Protein AF-A0A2D6FAZ3-F1 (afdb_monomer)

Radius of gyration: 12.53 Å; Cα contacts (8 Å, |Δi|>4): 30; chains: 1; bounding box: 22×28×29 Å

Solvent-accessible surface area (backbone atoms only — not comparable to full-atom values): 3715 Å² total; per-residue (Å²): 137,84,88,80,87,84,81,59,72,90,87,40,93,83,87,81,90,78,55,67,66,58,51,53,31,16,73,72,70,68,39,96,89,46,86,63,63,58,85,88,38,70,67,25,52,53,51,52,37,58,70,72,69,106

Structure (mmCIF, N/CA/C/O backbone):
data_AF-A0A2D6FAZ3-F1
#
_entry.id   AF-A0A2D6FAZ3-F1
#
loop_
_atom_site.group_PDB
_atom_site.id
_atom_site.type_symbol
_atom_site.label_atom_id
_atom_site.label_alt_id
_atom_site.label_comp_id
_atom_site.label_asym_id
_atom_site.label_entity_id
_atom_site.label_seq_id
_atom_site.pdbx_PDB_ins_code
_atom_site.Cartn_x
_atom_site.Cartn_y
_atom_site.Cartn_z
_atom_site.occupancy
_atom_site.B_iso_or_equiv
_atom_site.auth_seq_id
_atom_site.auth_comp_id
_atom_site.auth_asym_id
_atom_site.auth_atom_id
_atom_site.pdbx_PDB_model_num
ATOM 1 N N . ALA A 1 1 ? -10.871 14.867 -11.375 1.00 64.06 1 ALA A N 1
ATOM 2 C CA . ALA A 1 1 ? -9.680 13.994 -11.359 1.00 64.06 1 ALA A CA 1
ATOM 3 C C . ALA A 1 1 ? -10.040 12.701 -12.082 1.00 64.06 1 ALA A C 1
ATOM 5 O O . ALA A 1 1 ? -11.172 12.261 -11.918 1.00 64.06 1 ALA A O 1
ATOM 6 N N . THR A 1 2 ? -9.150 12.159 -12.917 1.00 87.44 2 THR A N 1
ATOM 7 C CA . THR A 1 2 ? -9.366 10.877 -13.616 1.00 87.44 2 THR A CA 1
ATOM 8 C C . THR A 1 2 ? -8.835 9.720 -12.765 1.00 87.44 2 THR A C 1
ATOM 10 O O . THR A 1 2 ? -7.917 9.919 -11.971 1.00 87.44 2 THR A O 1
ATOM 13 N N . THR A 1 3 ? -9.426 8.536 -12.907 1.00 91.75 3 THR A N 1
ATOM 14 C CA . THR A 1 3 ? -9.002 7.286 -12.249 1.00 91.75 3 THR A CA 1
ATOM 15 C C . THR A 1 3 ? -8.245 6.356 -13.201 1.00 91.75 3 THR A C 1
ATOM 17 O O . THR A 1 3 ? -7.977 5.208 -12.853 1.00 91.75 3 THR A O 1
ATOM 20 N N . GLU A 1 4 ? -7.933 6.827 -14.409 1.00 93.81 4 GLU A N 1
A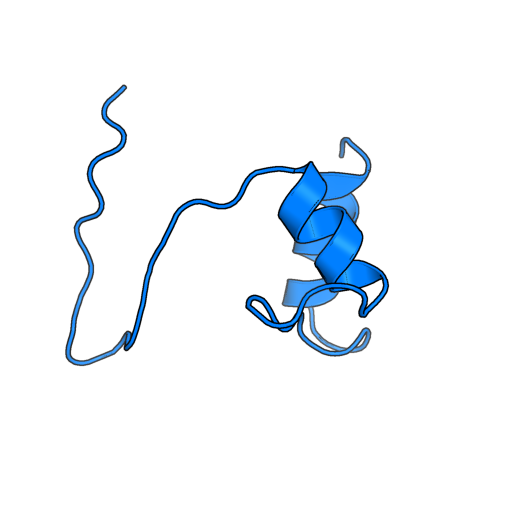TOM 21 C CA . GLU A 1 4 ? -7.177 6.079 -15.413 1.00 93.81 4 GLU A CA 1
ATOM 22 C C . GLU A 1 4 ? -5.755 5.772 -14.926 1.00 93.81 4 GLU A C 1
ATOM 24 O O . GLU A 1 4 ? -5.065 6.638 -14.389 1.00 93.81 4 GLU A O 1
ATOM 29 N N . ILE A 1 5 ? -5.315 4.529 -15.133 1.00 93.44 5 ILE A N 1
ATOM 30 C CA . ILE A 1 5 ? -3.964 4.076 -14.799 1.00 93.44 5 ILE A CA 1
ATOM 31 C C . ILE A 1 5 ? -3.135 4.066 -16.083 1.00 93.44 5 ILE A C 1
ATOM 33 O O . ILE A 1 5 ? -3.439 3.335 -17.024 1.00 93.44 5 ILE A O 1
ATOM 37 N N . ASN A 1 6 ? -2.072 4.865 -16.106 1.00 93.12 6 ASN A N 1
ATOM 38 C CA . ASN A 1 6 ? -1.038 4.832 -17.134 1.00 93.12 6 ASN A CA 1
ATOM 39 C C . ASN A 1 6 ? 0.268 4.403 -16.454 1.00 93.12 6 ASN A C 1
ATOM 41 O O . ASN A 1 6 ? 0.762 5.122 -15.588 1.00 93.12 6 ASN A O 1
ATOM 45 N N . PHE A 1 7 ? 0.766 3.209 -16.778 1.00 93.75 7 PHE A N 1
ATOM 46 C CA . PHE A 1 7 ? 1.943 2.631 -16.132 1.00 93.75 7 PHE A CA 1
ATOM 47 C C . PHE A 1 7 ? 2.902 2.015 -17.153 1.00 93.75 7 PHE A C 1
ATOM 49 O O . PHE A 1 7 ? 2.498 1.635 -18.255 1.00 93.75 7 PHE A O 1
ATOM 56 N N . ASP A 1 8 ? 4.169 1.925 -16.759 1.00 96.19 8 ASP A N 1
ATOM 57 C CA . ASP A 1 8 ? 5.239 1.312 -17.540 1.00 96.19 8 ASP A CA 1
ATOM 58 C C . ASP A 1 8 ? 5.249 -0.211 -17.355 1.00 96.19 8 ASP A C 1
ATOM 60 O O . ASP A 1 8 ? 5.382 -0.704 -16.237 1.00 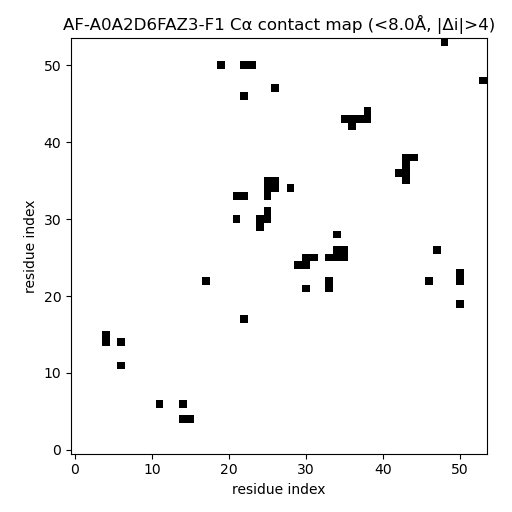96.19 8 ASP A O 1
ATOM 64 N N . LYS A 1 9 ? 5.115 -0.949 -18.459 1.00 94.19 9 LYS A N 1
ATOM 65 C CA . LYS A 1 9 ? 5.053 -2.417 -18.465 1.00 94.19 9 LYS A CA 1
ATOM 66 C C . LYS A 1 9 ? 6.425 -3.089 -18.424 1.00 94.19 9 LYS A C 1
ATOM 68 O O . LYS A 1 9 ? 6.472 -4.297 -18.211 1.00 94.19 9 LYS A O 1
ATOM 73 N N . GLU A 1 10 ? 7.512 -2.359 -18.676 1.00 96.62 10 GLU A N 1
ATOM 74 C CA . GLU A 1 10 ? 8.868 -2.909 -18.556 1.00 96.62 10 GLU A CA 1
ATOM 75 C C . GLU A 1 10 ? 9.293 -2.991 -17.083 1.00 96.62 10 GLU A C 1
ATOM 77 O O . GLU A 1 10 ? 9.899 -3.977 -16.669 1.00 96.62 10 GLU A O 1
ATOM 82 N N . GLU A 1 11 ? 8.902 -1.999 -16.278 1.00 95.62 11 GLU A N 1
ATOM 83 C CA . GLU A 1 11 ? 9.231 -1.915 -14.848 1.00 95.62 11 GLU A CA 1
ATOM 84 C C . GLU A 1 11 ? 8.144 -2.512 -13.933 1.00 95.62 11 GLU A C 1
ATOM 86 O O . GLU A 1 11 ? 8.448 -3.027 -12.854 1.00 95.62 11 GLU A O 1
ATOM 91 N N . MET A 1 12 ? 6.862 -2.443 -14.321 1.00 95.00 12 MET A N 1
ATOM 92 C CA . MET A 1 12 ? 5.733 -2.834 -13.467 1.00 95.00 12 MET A CA 1
ATOM 93 C C . MET A 1 12 ? 4.864 -3.920 -14.114 1.00 95.00 12 MET A C 1
ATOM 95 O O . MET A 1 12 ? 4.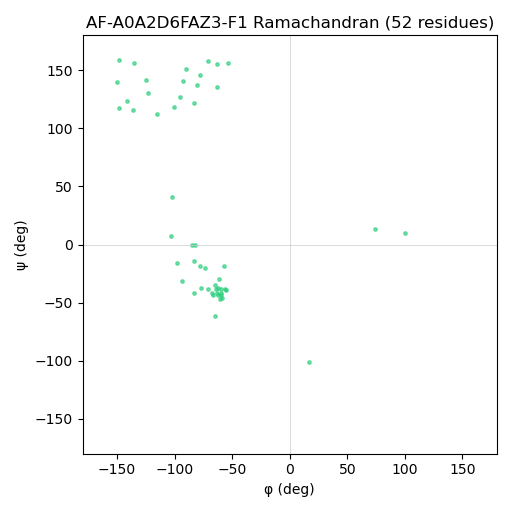401 -3.787 -15.244 1.00 95.00 12 MET A O 1
ATOM 99 N N . ASN A 1 13 ? 4.586 -4.984 -13.353 1.00 92.19 13 ASN A N 1
ATOM 100 C CA . ASN A 1 13 ? 3.790 -6.125 -13.826 1.00 92.19 13 ASN A CA 1
ATOM 101 C C . ASN A 1 13 ? 2.271 -5.897 -13.728 1.00 92.19 13 ASN A C 1
ATOM 103 O O . ASN A 1 13 ? 1.536 -6.286 -14.633 1.00 92.19 13 ASN A O 1
ATOM 107 N N . ASP A 1 14 ? 1.797 -5.298 -12.632 1.00 91.62 14 ASP A N 1
ATOM 108 C CA . ASP A 1 14 ? 0.379 -4.993 -12.409 1.00 91.62 14 ASP A CA 1
ATO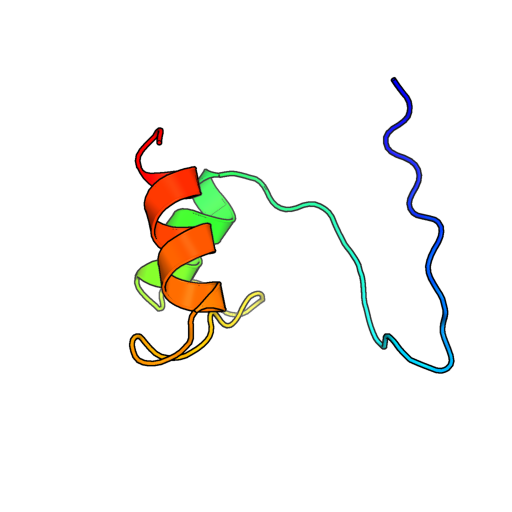M 109 C C . ASP A 1 14 ? 0.232 -3.740 -11.537 1.00 91.62 14 ASP A C 1
ATOM 111 O O . ASP A 1 14 ? 0.989 -3.542 -10.582 1.00 91.62 14 ASP A O 1
ATOM 115 N N . VAL A 1 15 ? -0.738 -2.889 -11.872 1.00 94.00 15 VAL A N 1
ATOM 116 C CA . VAL A 1 15 ? -1.024 -1.632 -11.175 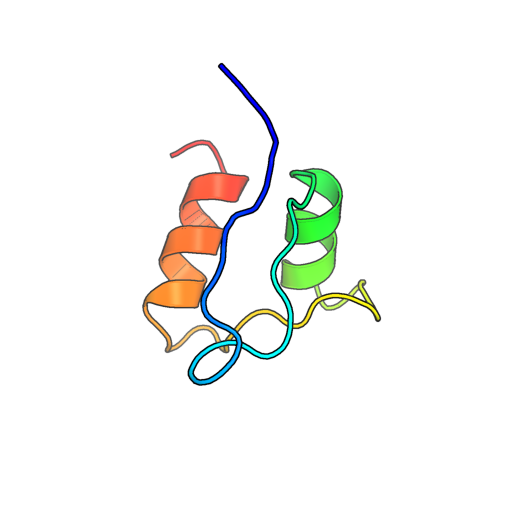1.00 94.00 15 VAL A CA 1
ATOM 117 C C . VAL A 1 15 ? -2.532 -1.437 -11.111 1.00 94.00 15 VAL A C 1
ATOM 119 O O . VAL A 1 15 ? -3.217 -1.377 -12.132 1.00 94.00 15 VAL A O 1
ATOM 122 N N . ARG A 1 16 ? -3.053 -1.282 -9.893 1.00 93.62 16 ARG A N 1
ATOM 123 C CA . ARG A 1 16 ? -4.481 -1.075 -9.640 1.00 93.62 16 ARG A CA 1
ATOM 124 C C . ARG A 1 16 ? -4.717 -0.201 -8.419 1.00 93.62 16 ARG A C 1
ATOM 126 O O . ARG A 1 16 ? -3.882 -0.106 -7.522 1.00 93.62 16 ARG A O 1
ATOM 133 N N . TRP A 1 17 ? -5.902 0.392 -8.377 1.00 94.19 17 TRP A N 1
ATOM 134 C CA . TRP A 1 17 ? -6.422 1.019 -7.170 1.00 94.19 17 TRP A CA 1
ATOM 135 C C . TRP A 1 17 ? -6.963 -0.045 -6.210 1.00 94.19 17 TRP A C 1
ATOM 137 O O . TRP A 1 17 ? -7.530 -1.052 -6.638 1.00 94.19 17 TRP A O 1
ATOM 147 N N . PHE A 1 18 ? -6.805 0.204 -4.911 1.00 93.88 18 PHE A N 1
ATOM 148 C CA . PHE A 1 18 ? -7.362 -0.619 -3.840 1.00 93.88 18 PHE A CA 1
ATOM 149 C C . PHE A 1 18 ? -8.207 0.247 -2.914 1.00 93.88 18 PHE A C 1
ATOM 151 O O . PHE A 1 18 ? -7.854 1.393 -2.616 1.00 93.88 18 PHE A O 1
ATOM 158 N N . SER A 1 19 ? -9.319 -0.307 -2.443 1.00 94.19 19 SER A N 1
ATOM 159 C CA . SER A 1 19 ? -10.091 0.303 -1.369 1.00 94.19 19 SER A CA 1
ATOM 160 C C . SER A 1 19 ? -9.343 0.204 -0.040 1.00 94.19 19 SER A C 1
ATOM 162 O O . SER A 1 19 ? -8.484 -0.653 0.173 1.00 94.19 19 SER A O 1
ATOM 164 N N . ARG A 1 20 ? -9.688 1.090 0.893 1.00 95.12 20 ARG A N 1
ATOM 165 C CA . ARG A 1 20 ? -9.103 1.091 2.237 1.00 95.12 20 ARG A CA 1
ATOM 166 C C . ARG A 1 20 ? -9.362 -0.219 2.986 1.00 95.12 20 ARG A C 1
ATOM 168 O O . ARG A 1 20 ? -8.462 -0.704 3.666 1.00 95.12 20 ARG A O 1
ATOM 175 N N . ASP A 1 21 ? -10.549 -0.794 2.816 1.00 94.81 21 ASP A N 1
ATOM 176 C CA . ASP A 1 21 ? -10.940 -2.049 3.460 1.00 94.81 21 ASP A CA 1
ATOM 177 C C . ASP A 1 21 ? -10.123 -3.233 2.924 1.00 94.81 21 ASP A C 1
ATOM 179 O O . ASP A 1 21 ? -9.632 -4.040 3.711 1.00 94.81 21 ASP A O 1
ATOM 183 N N . GLU A 1 22 ? -9.880 -3.298 1.607 1.00 95.25 22 GLU A N 1
ATOM 184 C CA . GLU A 1 22 ? -9.015 -4.324 1.001 1.00 95.25 22 GLU A CA 1
ATOM 185 C C . GLU A 1 22 ? -7.587 -4.272 1.552 1.00 95.25 22 GLU A C 1
ATOM 187 O O . GLU A 1 22 ? -7.004 -5.315 1.860 1.00 95.25 22 GLU A O 1
ATOM 192 N N . VAL A 1 23 ? -7.027 -3.067 1.690 1.00 95.69 23 VAL A N 1
ATOM 193 C CA . VAL A 1 23 ? -5.669 -2.866 2.216 1.00 95.69 23 VAL A CA 1
ATOM 194 C C . VAL A 1 23 ? -5.610 -3.172 3.715 1.00 95.69 23 VAL A C 1
ATOM 196 O O . VAL A 1 23 ? -4.648 -3.785 4.174 1.00 95.69 23 VAL A O 1
ATOM 199 N N . SER A 1 24 ? -6.644 -2.810 4.482 1.00 95.00 24 SER A N 1
ATOM 200 C CA . SER A 1 24 ? -6.749 -3.161 5.904 1.00 95.00 24 SER A CA 1
ATOM 201 C C . SER A 1 24 ? -6.818 -4.677 6.115 1.00 95.00 24 SER A C 1
ATOM 203 O O . SER A 1 24 ? -6.111 -5.213 6.969 1.00 95.00 24 SER A O 1
ATOM 205 N N . ALA A 1 25 ? -7.599 -5.389 5.297 1.00 95.38 25 ALA A N 1
ATOM 206 C CA . ALA 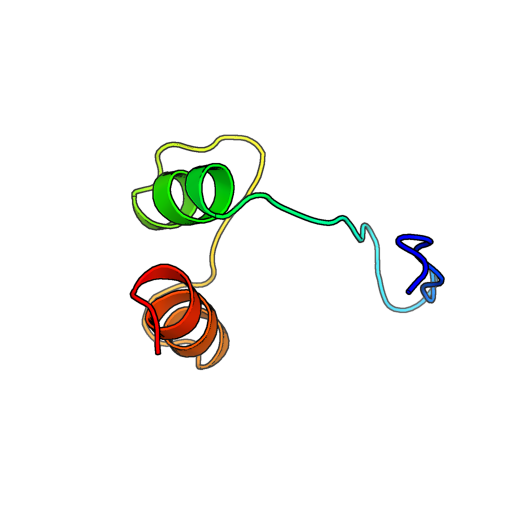A 1 25 ? -7.655 -6.849 5.317 1.00 95.38 25 ALA A CA 1
ATOM 207 C C . ALA A 1 25 ? -6.304 -7.477 4.934 1.00 95.38 25 ALA A C 1
ATOM 209 O O . ALA A 1 25 ? -5.849 -8.412 5.593 1.00 95.38 25 ALA A O 1
ATOM 210 N N . ALA A 1 26 ? -5.620 -6.925 3.926 1.00 95.50 26 ALA A N 1
ATOM 211 C CA . ALA A 1 26 ? -4.301 -7.388 3.495 1.00 95.50 26 ALA A CA 1
ATOM 212 C C . ALA A 1 26 ? -3.219 -7.204 4.573 1.00 95.50 26 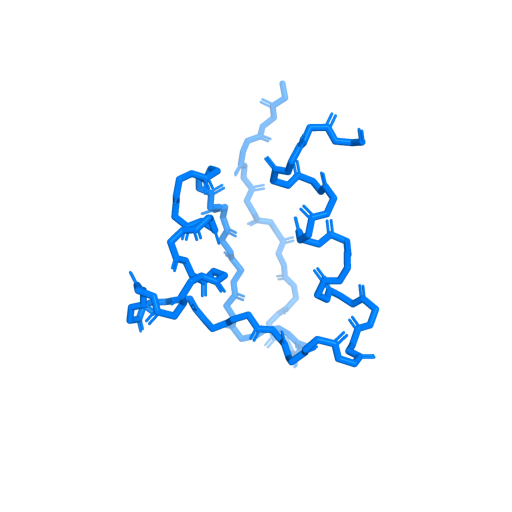ALA A C 1
ATOM 214 O O . ALA A 1 26 ? -2.400 -8.097 4.780 1.00 95.50 26 ALA A O 1
ATOM 215 N N . LEU A 1 27 ? -3.247 -6.096 5.323 1.00 95.00 27 LEU A N 1
ATOM 216 C CA . LEU A 1 27 ? -2.361 -5.876 6.475 1.00 95.00 27 LEU A CA 1
ATOM 217 C C . LEU A 1 27 ? -2.554 -6.915 7.588 1.00 95.00 27 LEU A C 1
ATOM 219 O O . LEU A 1 27 ? -1.607 -7.226 8.306 1.00 95.00 27 LEU A O 1
ATOM 223 N N . GLN A 1 28 ? -3.765 -7.460 7.724 1.00 92.88 28 GLN A N 1
ATOM 224 C CA . GLN A 1 28 ? -4.091 -8.521 8.681 1.00 92.88 28 GLN A CA 1
ATOM 225 C C . GLN A 1 28 ? -3.778 -9.927 8.143 1.00 92.88 28 GLN A C 1
ATOM 227 O O . GLN A 1 28 ? -4.015 -10.908 8.842 1.00 92.88 28 GLN A O 1
ATOM 232 N N . GLY A 1 29 ? -3.270 -10.038 6.910 1.00 90.06 29 GLY A N 1
ATOM 233 C CA . GLY A 1 29 ? -3.043 -11.317 6.232 1.00 90.06 29 GLY A CA 1
ATOM 234 C C . GLY A 1 29 ? -4.325 -11.998 5.743 1.00 90.06 29 GLY A C 1
ATOM 235 O O . GLY A 1 29 ? -4.290 -13.168 5.383 1.00 90.06 29 GLY A O 1
ATOM 236 N N . ASN A 1 30 ? -5.449 -11.278 5.715 1.00 89.12 30 ASN A N 1
ATOM 237 C CA . ASN A 1 30 ? -6.770 -11.790 5.349 1.00 89.12 30 ASN A CA 1
ATOM 238 C C . ASN A 1 30 ? -7.161 -11.375 3.916 1.00 89.12 30 ASN A C 1
ATOM 240 O O . ASN A 1 30 ? -8.293 -10.953 3.678 1.00 89.12 30 ASN A O 1
ATOM 244 N N . ASN A 1 31 ? -6.220 -11.416 2.966 1.00 85.38 31 ASN A N 1
ATOM 245 C CA . ASN A 1 31 ? -6.471 -11.065 1.565 1.00 85.38 31 ASN A CA 1
ATOM 246 C C . ASN A 1 31 ? -5.581 -11.888 0.618 1.00 85.38 31 ASN A C 1
ATOM 248 O O . ASN A 1 31 ? -4.363 -11.739 0.630 1.00 85.38 31 ASN A O 1
ATOM 252 N N . ASP A 1 32 ? -6.198 -12.705 -0.239 1.00 80.31 32 ASP A N 1
ATOM 253 C CA . ASP A 1 32 ? -5.479 -13.559 -1.198 1.00 80.31 32 ASP A CA 1
ATOM 254 C C . ASP A 1 32 ? -4.963 -12.792 -2.431 1.00 80.31 32 ASP A C 1
ATOM 256 O O . ASP A 1 32 ? -4.091 -13.271 -3.153 1.00 80.31 32 ASP A O 1
ATOM 260 N N . ALA A 1 33 ? -5.508 -11.601 -2.696 1.00 82.56 33 ALA A N 1
ATOM 261 C CA . ALA A 1 33 ? -5.225 -10.808 -3.890 1.00 82.56 33 ALA A CA 1
ATOM 262 C C . ALA A 1 33 ? -4.171 -9.710 -3.671 1.00 82.56 33 ALA A C 1
ATOM 264 O O . ALA A 1 33 ? -3.650 -9.170 -4.647 1.00 82.56 33 ALA A O 1
ATOM 265 N N . LEU A 1 34 ? -3.860 -9.354 -2.420 1.00 89.88 34 LEU A N 1
ATOM 266 C CA . LEU A 1 34 ? -2.910 -8.294 -2.087 1.00 89.88 34 LEU A CA 1
ATOM 267 C C . LEU A 1 34 ? -1.986 -8.735 -0.953 1.00 89.88 34 LEU A C 1
ATOM 269 O O . LEU A 1 34 ? -2.413 -8.887 0.186 1.00 89.88 34 LEU A O 1
ATOM 273 N N . ASN A 1 35 ? -0.695 -8.846 -1.263 1.00 91.06 35 ASN A N 1
ATOM 274 C CA . ASN A 1 35 ? 0.347 -9.050 -0.265 1.00 91.06 35 ASN A CA 1
ATOM 275 C C . ASN A 1 35 ? 0.972 -7.710 0.119 1.00 91.06 35 ASN A C 1
ATOM 277 O O . ASN A 1 35 ? 1.446 -6.967 -0.742 1.00 91.06 35 ASN A O 1
ATOM 281 N N . VAL A 1 36 ? 1.016 -7.419 1.418 1.00 95.06 36 VAL A N 1
ATOM 282 C CA . VAL A 1 36 ? 1.701 -6.231 1.941 1.00 95.06 36 VAL A CA 1
ATOM 283 C C . VAL A 1 36 ? 3.144 -6.596 2.316 1.00 95.06 36 VAL A C 1
ATOM 285 O O . VAL A 1 36 ? 3.379 -7.679 2.861 1.00 95.06 36 VAL A O 1
ATOM 288 N N . PRO A 1 37 ? 4.133 -5.717 2.056 1.00 96.31 37 PRO A N 1
ATOM 289 C CA . PRO A 1 37 ? 5.503 -5.922 2.511 1.00 96.31 37 PRO A CA 1
ATOM 290 C C . PRO A 1 37 ? 5.602 -6.168 4.021 1.00 96.31 37 PRO A C 1
ATOM 292 O O . PRO A 1 37 ? 4.754 -5.735 4.801 1.00 96.31 37 PRO A O 1
ATOM 295 N N . GLN A 1 38 ? 6.676 -6.836 4.441 1.00 95.50 38 GLN A N 1
ATOM 296 C CA . GLN A 1 38 ? 6.927 -7.129 5.854 1.00 95.50 38 GLN A CA 1
ATOM 297 C C . GLN A 1 38 ? 7.123 -5.846 6.688 1.00 95.50 38 GLN A C 1
ATOM 299 O O . GLN A 1 38 ? 7.592 -4.847 6.138 1.00 95.50 38 GLN A O 1
ATOM 304 N N . PRO A 1 39 ? 6.869 -5.873 8.015 1.00 96.31 39 PRO A N 1
ATOM 305 C CA . PRO A 1 39 ? 6.928 -4.685 8.877 1.00 96.31 39 PRO A CA 1
ATOM 306 C C . PRO A 1 39 ? 8.258 -3.924 8.900 1.00 96.31 39 PRO A C 1
ATOM 308 O O . PRO A 1 39 ? 8.278 -2.770 9.300 1.00 96.31 39 PRO A O 1
ATOM 311 N N . ILE A 1 40 ? 9.365 -4.543 8.475 1.00 97.00 40 ILE A N 1
ATOM 312 C CA . ILE A 1 40 ? 10.675 -3.882 8.354 1.00 97.00 40 ILE A CA 1
ATOM 313 C C . ILE A 1 40 ? 10.761 -2.917 7.155 1.00 97.00 40 ILE A C 1
ATOM 315 O O . ILE A 1 40 ? 11.639 -2.058 7.105 1.00 97.00 40 ILE A O 1
ATOM 319 N N . ALA A 1 41 ? 9.884 -3.061 6.159 1.00 98.06 41 ALA A N 1
ATOM 320 C CA . ALA A 1 41 ? 9.916 -2.254 4.948 1.00 98.06 41 ALA A CA 1
ATOM 321 C C . ALA A 1 41 ? 9.271 -0.880 5.174 1.00 98.06 41 ALA A C 1
ATOM 323 O O . ALA A 1 41 ? 8.163 -0.783 5.696 1.00 98.06 41 ALA A O 1
ATOM 324 N N . ILE A 1 42 ? 9.894 0.185 4.658 1.00 97.69 42 ILE A N 1
ATOM 325 C CA . ILE A 1 42 ? 9.316 1.544 4.690 1.00 97.69 42 ILE A CA 1
ATOM 326 C C . ILE A 1 42 ? 7.918 1.562 4.053 1.00 97.69 42 ILE A C 1
ATOM 328 O O . ILE A 1 42 ? 7.004 2.189 4.583 1.00 97.69 42 ILE A O 1
ATOM 332 N N . ALA A 1 43 ? 7.725 0.811 2.964 1.00 97.56 43 ALA A N 1
ATOM 333 C CA . ALA A 1 43 ? 6.426 0.671 2.311 1.00 97.56 43 ALA A CA 1
ATOM 334 C C . ALA A 1 43 ? 5.327 0.171 3.267 1.00 97.56 43 ALA A C 1
ATOM 336 O O . ALA A 1 43 ? 4.210 0.680 3.217 1.00 97.56 43 ALA A O 1
ATOM 337 N N . HIS A 1 44 ? 5.642 -0.757 4.179 1.00 97.19 44 HIS A N 1
ATOM 338 C CA . HIS A 1 44 ? 4.684 -1.242 5.173 1.00 97.19 44 HIS A CA 1
ATOM 339 C C . HIS A 1 44 ? 4.204 -0.101 6.075 1.00 97.19 44 HIS A C 1
ATOM 341 O O . HIS A 1 44 ? 3.006 0.068 6.273 1.00 97.19 44 HIS A O 1
ATOM 347 N N . HIS A 1 45 ? 5.124 0.723 6.581 1.00 96.75 45 HIS A N 1
ATOM 348 C CA . HIS A 1 45 ? 4.778 1.849 7.449 1.00 96.75 45 HIS A CA 1
ATOM 349 C C . HIS A 1 45 ? 3.951 2.927 6.744 1.00 96.75 45 HIS A C 1
ATOM 351 O O . HIS A 1 45 ? 3.069 3.512 7.370 1.00 96.75 45 HIS A O 1
ATOM 357 N N . LEU A 1 46 ? 4.197 3.180 5.455 1.00 97.69 46 LEU A N 1
ATOM 358 C CA . LEU A 1 46 ? 3.389 4.120 4.671 1.00 97.69 46 LEU A CA 1
ATOM 359 C C . LEU A 1 46 ? 1.956 3.603 4.475 1.00 97.69 46 LEU A C 1
ATOM 361 O O . LEU A 1 46 ? 1.005 4.361 4.652 1.00 97.69 46 LEU A O 1
ATOM 365 N N . ILE A 1 47 ? 1.806 2.312 4.164 1.00 96.81 47 ILE A N 1
ATOM 366 C CA . ILE A 1 47 ? 0.509 1.646 3.969 1.00 96.81 47 ILE A CA 1
ATOM 367 C C . ILE A 1 47 ? -0.283 1.628 5.289 1.00 96.81 47 ILE A C 1
ATOM 369 O O . ILE A 1 47 ? -1.323 2.277 5.380 1.00 96.81 47 ILE A O 1
ATOM 373 N N . THR A 1 48 ? 0.258 0.970 6.319 1.00 96.75 48 THR A N 1
ATOM 374 C CA . THR A 1 48 ? 0.402 1.484 7.691 1.00 96.75 48 THR A CA 1
ATOM 375 C C . THR A 1 48 ? -0.431 2.706 8.103 1.00 96.7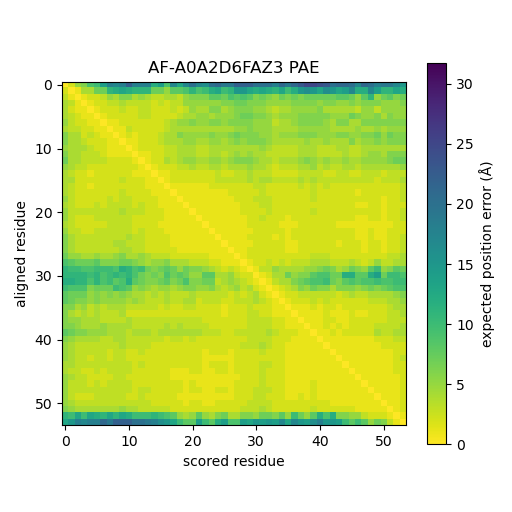5 48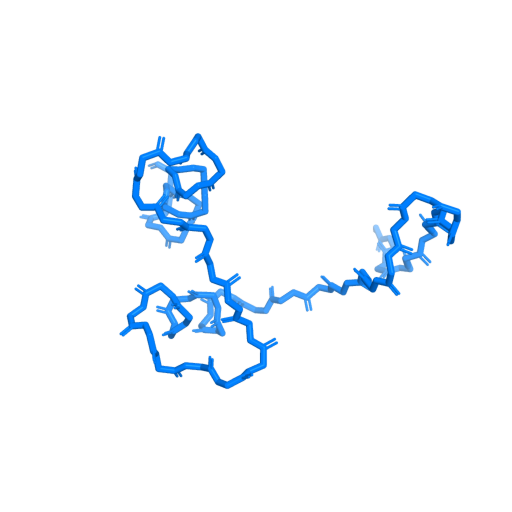 THR A C 1
ATOM 377 O O . THR A 1 48 ? -1.619 2.665 8.436 1.00 96.75 48 THR A O 1
ATOM 380 N N . ALA A 1 49 ? 0.272 3.838 8.092 1.00 97.38 49 ALA A N 1
ATOM 381 C CA . ALA A 1 49 ? -0.227 5.152 8.456 1.00 97.38 49 ALA A CA 1
ATOM 382 C C . ALA A 1 49 ? -1.398 5.596 7.574 1.00 97.38 49 ALA A C 1
ATOM 384 O O . ALA A 1 49 ? -2.390 6.110 8.094 1.00 97.38 49 ALA A O 1
ATOM 385 N N . TRP A 1 50 ? -1.334 5.347 6.259 1.00 97.12 50 TRP A N 1
ATOM 386 C CA . TRP A 1 50 ? -2.420 5.715 5.356 1.00 97.12 50 TRP A CA 1
ATOM 387 C C . TRP A 1 50 ? -3.734 5.054 5.760 1.00 97.12 50 TRP A C 1
ATOM 389 O O . TRP A 1 50 ? -4.729 5.773 5.825 1.00 97.12 50 TRP A O 1
ATOM 399 N N . VAL A 1 51 ? -3.754 3.750 6.077 1.00 96.44 51 VAL A N 1
ATOM 400 C CA . VAL A 1 51 ? -4.956 3.016 6.532 1.00 96.44 51 VAL A CA 1
ATOM 401 C C . VAL A 1 51 ? -5.494 3.569 7.855 1.00 96.44 51 VAL A C 1
ATOM 403 O O . VAL A 1 51 ? -6.711 3.699 7.997 1.00 96.44 51 VAL A O 1
ATOM 406 N N . ASN A 1 52 ? -4.615 3.966 8.775 1.00 95.44 52 ASN A N 1
ATOM 407 C CA . ASN A 1 52 ? -4.991 4.458 10.105 1.00 95.44 52 ASN A CA 1
ATOM 408 C C . ASN A 1 52 ? -5.404 5.940 10.154 1.00 95.44 52 ASN A C 1
ATOM 410 O O . ASN A 1 52 ? -5.792 6.420 11.214 1.00 95.44 52 ASN A O 1
ATOM 414 N N . GLY A 1 53 ? -5.377 6.648 9.021 1.00 89.19 53 GLY A N 1
ATOM 415 C CA . GLY A 1 53 ? -5.870 8.027 8.922 1.00 89.19 53 GLY A CA 1
ATOM 416 C C . GLY A 1 53 ? -4.795 9.116 8.968 1.00 89.19 53 GLY A C 1
ATOM 417 O O . GLY A 1 53 ? -5.169 10.287 8.986 1.00 89.19 53 GLY A O 1
ATOM 418 N N . GLY A 1 54 ? -3.510 8.743 8.888 1.00 69.75 54 GLY A N 1
ATOM 419 C CA . GLY A 1 54 ? -2.374 9.671 8.949 1.00 69.75 54 GLY A CA 1
ATOM 420 C C . GLY A 1 54 ? -1.865 9.896 10.363 1.00 69.75 54 GLY A C 1
ATOM 421 O O . GLY A 1 54 ? -2.675 10.289 11.228 1.00 69.75 54 GLY A O 1
#

Sequence (54 aa):
ATTEINFDKEEMNDVRWFSRDEVSAALQGNNDALNVPQPIAIAHHLITAWVNGG

Mean predicted aligned error: 3.72 Å

Secondary structure (DSSP, 8-state):
--------TTT-S------HHHHHHHHTT--SS-PPPPTTSHHHHHHHHHHHT-

pLDDT: mean 92.88, std 6.28, range [64.06, 98.06]

Foldseek 3Di:
DDLDDDDDVVPDPDDDDDDLVQLVCLLVVNHPPDHFDDPVDPSNVVSVVVSVPD

Nearest PDB structures (foldseek):
  9b45-assembly1_p  TM=2.991E-01  e=9.622E+00  Pseudomonas virus Pa193